Protein AF-A0A701QNH1-F1 (afdb_monomer_lite)

Organism: Salmonella derby (NCBI:txid28144)

pLDDT: mean 84.98, std 13.4, range [40.69, 98.25]

Secondary structure (DSSP, 8-state):
-HHHHHHHHHHHHSS----BTTB-HHHHHHHHHHHHHHHHHHS----HHHHHHHHHHHHHHHHHHHHHHTT-HHHHHHHHHHHHHHHHHHHHHHHHHHHHHHHHTT-

Radius of gyration: 24.12 Å; chains: 1; bounding box: 42×34×67 Å

Foldseek 3Di:
DLVVLQVLLCVQPVHGDDDDPVDDDVNSVVSSVVSVVVVVVVPDDCDPVNVVLVVVVVVLVVVLVVCVVVVNNVVNVVSVVVVVVVVVVVVVVVVVVVVVVVVVVVD

Sequence (107 aa):
AESALADMYQAATGERPEWSNMFGFADAVDVVEERLATLEANQSQTTPTGIQLITEAIGAHGYIVGCLLQGRPDLALEESRKWVSAFGQAAEIVSAQDADDIKVKGE

Structure (mmCIF, N/CA/C/O backbone):
data_AF-A0A701QNH1-F1
#
_entry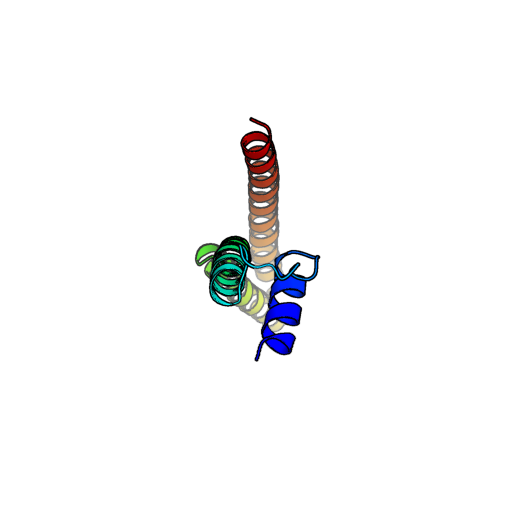.id   AF-A0A701QNH1-F1
#
loop_
_atom_site.group_PDB
_atom_site.id
_atom_site.type_symbol
_atom_site.label_atom_id
_atom_site.label_alt_id
_atom_site.label_comp_id
_atom_site.label_asym_id
_atom_site.label_entity_id
_atom_site.label_seq_id
_atom_site.pdbx_PDB_ins_code
_atom_site.Cartn_x
_atom_site.Cartn_y
_atom_site.Cartn_z
_atom_site.occupancy
_atom_site.B_iso_or_equiv
_atom_site.auth_seq_id
_atom_site.auth_comp_id
_atom_site.auth_asym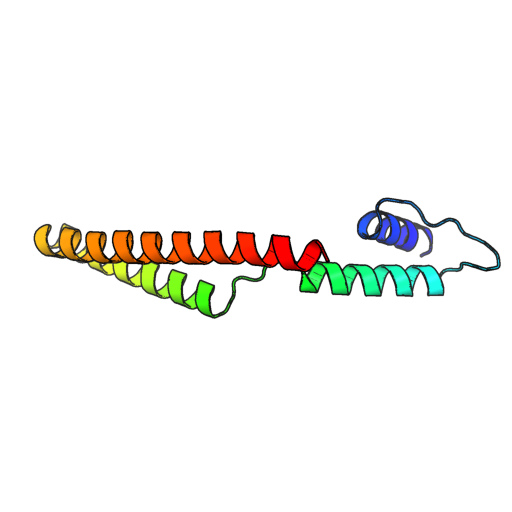_id
_atom_site.auth_atom_id
_atom_site.pdbx_PDB_model_num
ATOM 1 N N . ALA A 1 1 ? 8.275 -15.297 -31.735 1.00 74.62 1 ALA A N 1
ATOM 2 C CA . ALA A 1 1 ? 9.205 -14.759 -30.724 1.00 74.62 1 ALA A CA 1
ATOM 3 C C . ALA A 1 1 ? 9.318 -13.243 -30.863 1.00 74.62 1 ALA A C 1
ATOM 5 O O . ALA A 1 1 ? 8.888 -12.551 -29.956 1.00 74.62 1 ALA A O 1
ATOM 6 N N . GLU A 1 2 ? 9.759 -12.725 -32.013 1.00 81.62 2 GLU A N 1
ATOM 7 C CA . GLU A 1 2 ? 9.904 -11.276 -32.267 1.00 81.62 2 GLU A CA 1
ATOM 8 C C . GLU A 1 2 ? 8.628 -10.454 -32.046 1.00 81.62 2 GLU A C 1
ATOM 10 O O . GLU A 1 2 ? 8.692 -9.397 -31.435 1.00 81.62 2 GLU A O 1
ATOM 15 N N . SER A 1 3 ? 7.456 -10.952 -32.460 1.00 86.06 3 SER A N 1
ATOM 16 C CA . SER A 1 3 ? 6.189 -10.244 -32.208 1.00 86.06 3 SER A CA 1
ATOM 17 C C . SER A 1 3 ? 5.884 -10.087 -30.716 1.00 86.06 3 SER A C 1
ATOM 19 O O . SER A 1 3 ? 5.443 -9.025 -30.303 1.00 86.06 3 SER A O 1
ATOM 21 N N . ALA A 1 4 ? 6.137 -11.123 -29.910 1.00 90.12 4 ALA A N 1
ATOM 22 C CA . ALA A 1 4 ? 5.898 -11.066 -28.468 1.00 90.12 4 ALA A CA 1
ATOM 23 C C . ALA A 1 4 ? 6.897 -10.124 -27.780 1.00 90.12 4 ALA A C 1
ATOM 25 O O . ALA A 1 4 ? 6.516 -9.368 -26.893 1.00 90.12 4 ALA A O 1
ATOM 26 N N . LEU A 1 5 ? 8.157 -10.121 -28.231 1.00 91.62 5 LEU A N 1
ATOM 27 C CA . LEU A 1 5 ? 9.156 -9.174 -27.741 1.00 91.62 5 LEU A CA 1
ATOM 28 C C . LEU A 1 5 ? 8.808 -7.730 -28.126 1.00 91.62 5 LEU A C 1
ATOM 30 O O . LEU A 1 5 ? 8.955 -6.840 -27.301 1.00 91.62 5 LEU A O 1
ATOM 34 N N . ALA A 1 6 ? 8.298 -7.491 -29.337 1.00 92.75 6 ALA A N 1
ATOM 35 C CA . ALA A 1 6 ? 7.851 -6.164 -29.756 1.00 92.75 6 ALA A CA 1
ATOM 36 C C . ALA A 1 6 ? 6.703 -5.631 -28.884 1.00 92.75 6 ALA A C 1
ATOM 38 O O . ALA A 1 6 ? 6.680 -4.441 -28.574 1.00 92.75 6 ALA A O 1
ATOM 39 N N . ASP A 1 7 ? 5.789 -6.504 -28.455 1.00 95.00 7 ASP A N 1
ATOM 40 C CA . ASP A 1 7 ? 4.710 -6.139 -27.534 1.00 95.00 7 ASP A CA 1
ATOM 41 C C . ASP A 1 7 ? 5.249 -5.820 -26.128 1.00 95.00 7 ASP A C 1
ATOM 43 O O . ASP A 1 7 ? 4.836 -4.835 -25.518 1.00 95.00 7 ASP A O 1
ATOM 47 N N . MET A 1 8 ? 6.215 -6.599 -25.627 1.00 93.19 8 MET A N 1
ATOM 48 C CA . MET A 1 8 ? 6.883 -6.319 -24.346 1.00 93.19 8 MET A CA 1
ATOM 49 C C . MET A 1 8 ? 7.678 -5.009 -24.387 1.00 93.19 8 MET A C 1
ATOM 51 O O . MET A 1 8 ? 7.588 -4.203 -23.466 1.00 93.19 8 MET A O 1
ATOM 55 N N . TYR A 1 9 ? 8.406 -4.767 -25.475 1.00 93.69 9 TYR A N 1
ATOM 56 C CA . TYR A 1 9 ? 9.146 -3.532 -25.709 1.00 93.69 9 TYR A CA 1
ATOM 57 C C . TYR A 1 9 ? 8.208 -2.324 -25.749 1.00 93.69 9 TYR A C 1
ATOM 59 O O . TYR A 1 9 ? 8.468 -1.323 -25.083 1.00 93.69 9 TYR A O 1
ATOM 67 N N . GLN A 1 10 ? 7.070 -2.436 -26.436 1.00 94.06 10 GLN A N 1
ATOM 68 C CA . GLN A 1 10 ? 6.048 -1.391 -26.444 1.00 94.06 10 GLN A CA 1
ATOM 69 C C . GLN A 1 10 ? 5.443 -1.154 -25.061 1.00 94.06 10 GLN A C 1
ATOM 71 O O . GLN A 1 10 ? 5.241 -0.005 -24.677 1.00 94.06 10 GLN A O 1
ATOM 76 N N . ALA A 1 11 ? 5.200 -2.208 -24.286 1.00 91.19 11 ALA A N 1
ATOM 77 C CA . ALA A 1 11 ? 4.724 -2.068 -22.915 1.00 91.19 11 ALA A CA 1
ATOM 78 C C . ALA A 1 11 ? 5.754 -1.373 -22.002 1.00 91.19 11 ALA A C 1
ATOM 80 O O . ALA A 1 11 ? 5.373 -0.564 -21.160 1.00 91.19 11 ALA A O 1
ATOM 81 N N . ALA A 1 12 ? 7.047 -1.660 -22.179 1.00 89.44 12 ALA A N 1
ATOM 82 C CA . ALA A 1 12 ? 8.123 -1.119 -21.348 1.00 89.44 12 ALA A CA 1
ATOM 83 C C . ALA A 1 12 ? 8.566 0.305 -21.744 1.00 89.44 12 ALA A C 1
ATOM 85 O O . ALA A 1 12 ? 9.042 1.070 -20.900 1.00 89.44 12 ALA A O 1
ATOM 86 N N . THR A 1 13 ? 8.443 0.668 -23.024 1.00 87.81 13 THR A N 1
ATOM 87 C CA . THR A 1 13 ? 8.991 1.922 -23.579 1.00 87.81 13 THR A CA 1
ATOM 88 C C . THR A 1 13 ? 7.931 2.889 -24.107 1.00 87.81 13 THR A C 1
ATOM 90 O O . THR A 1 13 ? 8.206 4.082 -24.201 1.00 87.81 13 THR A O 1
ATOM 93 N N . GLY A 1 14 ? 6.723 2.406 -24.415 1.00 90.94 14 GLY A N 1
ATOM 94 C CA . GLY A 1 14 ? 5.634 3.172 -25.032 1.00 90.94 14 GLY A CA 1
ATOM 95 C C . GLY A 1 14 ? 5.603 3.126 -26.566 1.00 90.94 14 GLY A C 1
ATOM 96 O O . GLY A 1 14 ? 4.576 3.453 -27.157 1.00 90.94 14 GLY A O 1
ATOM 97 N N . GLU A 1 15 ? 6.675 2.667 -27.214 1.00 92.44 15 GLU A N 1
ATOM 98 C CA . GLU A 1 15 ? 6.859 2.650 -28.675 1.00 92.44 15 GLU A CA 1
ATOM 99 C C . GLU A 1 15 ? 7.197 1.230 -29.153 1.00 92.44 15 GLU A C 1
ATOM 101 O O . GLU A 1 15 ? 7.753 0.434 -28.400 1.00 92.44 15 GLU A O 1
ATOM 106 N N . ARG A 1 16 ? 6.891 0.875 -30.407 1.00 92.25 16 ARG A N 1
ATOM 107 C CA . ARG A 1 16 ? 7.348 -0.418 -30.952 1.00 92.25 16 ARG A CA 1
ATOM 108 C C . ARG A 1 16 ? 8.816 -0.344 -31.378 1.00 92.25 16 ARG A C 1
ATOM 110 O O . ARG A 1 16 ? 9.251 0.703 -31.846 1.00 92.25 16 ARG A O 1
ATOM 117 N N . PRO A 1 17 ? 9.573 -1.449 -31.271 1.00 91.50 17 PRO A N 1
ATOM 118 C CA . PRO A 1 17 ? 10.966 -1.459 -31.693 1.00 91.50 17 PRO A CA 1
ATOM 119 C C . PRO A 1 17 ? 11.077 -1.294 -33.212 1.00 91.50 17 PRO A C 1
ATOM 121 O O . PRO A 1 17 ? 10.375 -1.961 -33.980 1.00 91.50 17 PRO A O 1
ATOM 124 N N . GLU A 1 18 ? 11.998 -0.435 -33.642 1.00 92.44 18 GLU A N 1
ATOM 125 C CA . GLU A 1 18 ? 12.372 -0.283 -35.046 1.00 92.44 18 GLU A CA 1
ATOM 126 C C . GLU A 1 18 ? 13.532 -1.227 -35.378 1.00 92.44 18 GLU A C 1
ATOM 128 O O . GLU A 1 18 ? 14.699 -0.951 -35.100 1.00 92.44 18 GLU A O 1
ATOM 133 N N . TRP A 1 19 ? 13.208 -2.375 -35.971 1.00 90.88 19 TRP A N 1
ATOM 134 C CA . TRP A 1 19 ? 14.211 -3.369 -36.347 1.00 90.88 19 TRP A CA 1
ATOM 135 C C . TRP A 1 19 ? 15.154 -2.841 -37.428 1.00 90.88 19 TRP A C 1
ATOM 137 O O . TRP A 1 19 ? 14.722 -2.313 -38.455 1.00 90.88 19 TRP A O 1
ATOM 147 N N . SER A 1 20 ? 16.455 -3.045 -37.235 1.00 90.31 20 SER A N 1
ATOM 148 C CA . SER A 1 20 ? 17.470 -2.682 -38.220 1.00 90.31 20 SER A CA 1
ATOM 149 C C . SER A 1 20 ? 18.673 -3.619 -38.143 1.00 90.31 20 SER A C 1
ATOM 151 O O . SER A 1 20 ? 18.809 -4.414 -37.220 1.00 90.31 20 SER A O 1
ATOM 153 N N . ASN A 1 21 ? 19.610 -3.492 -39.082 1.00 88.25 21 ASN A N 1
ATOM 154 C CA . ASN A 1 21 ? 20.875 -4.235 -39.007 1.00 88.25 21 ASN A CA 1
ATOM 155 C C . ASN A 1 21 ? 21.743 -3.842 -37.792 1.00 88.25 21 ASN A C 1
ATOM 157 O O . ASN A 1 21 ? 22.717 -4.530 -37.505 1.00 88.25 21 ASN A O 1
ATOM 161 N N . MET A 1 22 ? 21.424 -2.729 -37.122 1.00 87.75 22 MET A N 1
ATOM 162 C CA . MET A 1 22 ? 22.127 -2.219 -35.941 1.00 87.75 22 MET A CA 1
ATOM 163 C C . MET A 1 22 ? 21.319 -2.417 -34.648 1.00 87.75 22 MET A C 1
ATOM 165 O O . MET A 1 22 ? 21.846 -2.163 -33.574 1.00 87.75 22 MET A O 1
ATOM 169 N N . PHE A 1 23 ? 20.057 -2.847 -34.753 1.00 90.12 23 PHE A N 1
ATOM 170 C CA . PHE A 1 23 ? 19.157 -3.045 -33.621 1.00 90.12 23 PHE A CA 1
ATOM 171 C C . PHE A 1 23 ? 18.321 -4.307 -33.841 1.00 90.12 23 PHE A C 1
ATOM 173 O O . PHE A 1 23 ? 17.390 -4.330 -34.656 1.00 90.12 23 PHE A O 1
ATOM 180 N N . GLY A 1 24 ? 18.701 -5.368 -33.138 1.00 92.19 24 GLY A N 1
ATOM 181 C CA . GLY A 1 24 ? 18.130 -6.698 -33.252 1.00 92.19 24 GLY A CA 1
ATOM 182 C C . GLY A 1 24 ? 17.445 -7.172 -31.974 1.00 92.19 24 GLY A C 1
ATOM 183 O O . GLY A 1 24 ? 17.231 -6.437 -31.014 1.00 92.19 24 GLY A O 1
ATOM 184 N N . PHE A 1 25 ? 17.083 -8.454 -31.973 1.00 91.44 25 PHE A N 1
ATOM 185 C CA . PHE A 1 25 ? 16.342 -9.085 -30.880 1.00 91.44 25 PHE A CA 1
ATOM 186 C C . PHE A 1 25 ? 17.046 -8.957 -29.519 1.00 91.44 25 PHE A C 1
ATOM 188 O O . PHE A 1 25 ? 16.378 -8.704 -28.525 1.00 91.44 25 PHE A O 1
ATOM 195 N N . ALA A 1 26 ? 18.372 -9.122 -29.474 1.00 92.62 26 ALA A N 1
ATOM 196 C CA . ALA A 1 26 ? 19.141 -9.026 -28.231 1.00 92.62 26 ALA A CA 1
ATOM 197 C C . ALA A 1 26 ? 19.086 -7.609 -27.638 1.00 92.62 26 ALA A C 1
ATOM 199 O O . ALA A 1 26 ? 18.761 -7.461 -26.467 1.00 92.62 26 ALA A O 1
ATOM 200 N N . ASP A 1 27 ? 19.268 -6.581 -28.472 1.00 93.94 27 ASP A N 1
ATOM 201 C CA . ASP A 1 27 ? 19.200 -5.181 -28.039 1.00 93.94 27 ASP A CA 1
ATOM 202 C C . ASP A 1 27 ? 17.815 -4.838 -27.458 1.00 93.94 27 ASP A C 1
ATOM 204 O O . ASP A 1 27 ? 17.693 -4.151 -26.446 1.00 93.94 27 ASP A O 1
ATOM 208 N N . ALA A 1 28 ? 16.747 -5.361 -28.069 1.00 92.12 28 ALA A N 1
ATOM 209 C CA . ALA A 1 28 ? 15.387 -5.177 -27.572 1.00 92.12 28 ALA A CA 1
ATOM 210 C C . ALA A 1 28 ? 15.116 -5.917 -26.248 1.00 92.12 28 ALA A C 1
ATOM 212 O O . ALA A 1 28 ? 14.331 -5.419 -25.440 1.00 92.12 28 ALA A O 1
ATOM 213 N N . VAL A 1 29 ? 15.740 -7.078 -26.011 1.00 93.94 29 VAL A N 1
ATOM 214 C CA . VAL A 1 29 ? 15.6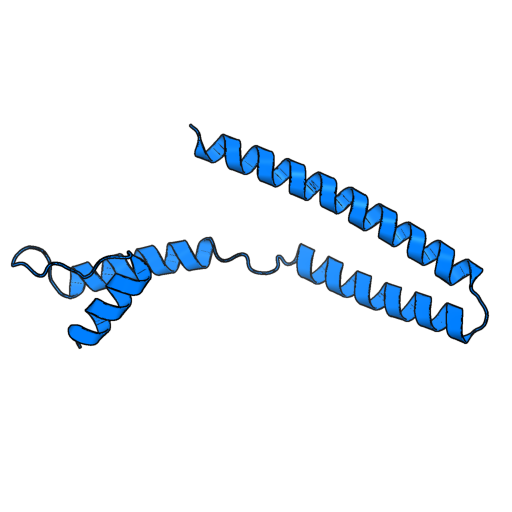68 -7.774 -24.713 1.00 93.94 29 VAL A CA 1
ATOM 215 C C . VAL A 1 29 ? 16.368 -6.950 -23.636 1.00 93.94 29 VAL A C 1
ATOM 217 O O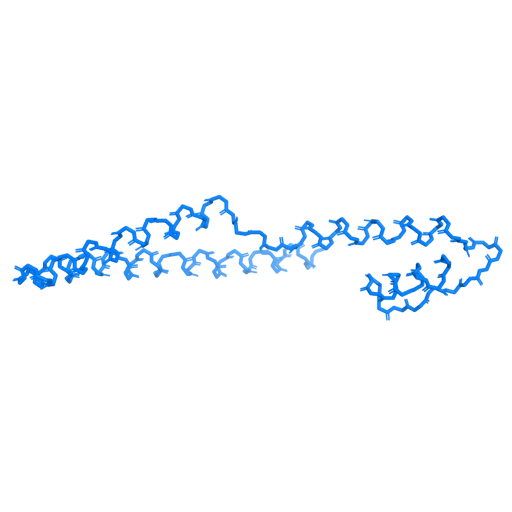 . VAL A 1 29 ? 15.746 -6.688 -22.610 1.00 93.94 29 VAL A O 1
ATOM 220 N N . ASP A 1 30 ? 17.585 -6.470 -23.896 1.00 95.12 30 ASP A N 1
ATOM 221 C CA . ASP A 1 30 ? 18.368 -5.688 -22.930 1.00 95.12 30 ASP A CA 1
ATOM 222 C C . ASP A 1 30 ? 17.613 -4.423 -22.485 1.00 95.12 30 ASP A C 1
ATOM 224 O O . ASP A 1 30 ? 17.510 -4.131 -21.292 1.00 95.12 30 ASP A O 1
ATOM 228 N N . VAL A 1 31 ? 16.993 -3.709 -23.434 1.00 93.31 31 VAL A N 1
ATOM 229 C CA . VAL A 1 31 ? 16.165 -2.531 -23.129 1.00 93.31 31 VAL A CA 1
ATOM 230 C C . VAL A 1 31 ? 14.943 -2.906 -22.290 1.00 93.31 31 VAL A C 1
ATOM 232 O O . VAL A 1 31 ? 14.609 -2.204 -21.336 1.00 93.31 31 VAL A O 1
ATOM 235 N N . VAL A 1 32 ? 14.246 -3.996 -22.623 1.00 92.88 32 VAL A N 1
ATOM 236 C CA . VAL A 1 32 ? 13.083 -4.442 -21.839 1.00 92.88 32 VAL A CA 1
ATOM 237 C C . VAL A 1 32 ? 13.495 -4.816 -20.418 1.00 92.88 32 VAL A C 1
ATOM 239 O O . VAL A 1 32 ? 12.799 -4.429 -19.482 1.00 92.88 32 VAL A O 1
ATOM 242 N N . GLU A 1 33 ? 14.614 -5.517 -20.242 1.00 94.50 33 GLU A N 1
ATOM 243 C CA . GLU A 1 33 ? 15.130 -5.907 -18.927 1.00 94.50 33 GLU A CA 1
ATOM 244 C C . GLU A 1 33 ? 15.524 -4.690 -18.082 1.00 94.50 33 GLU A C 1
ATOM 246 O O . GLU A 1 33 ? 15.118 -4.593 -16.923 1.00 94.50 33 GLU A O 1
ATOM 251 N N . GLU A 1 34 ? 16.230 -3.716 -18.660 1.00 92.75 34 GLU A N 1
ATOM 252 C CA . GLU A 1 34 ? 16.613 -2.484 -17.960 1.00 92.75 34 GLU A CA 1
ATOM 253 C C . GLU A 1 34 ? 15.384 -1.675 -17.517 1.00 92.75 34 GLU A C 1
ATOM 255 O O . GLU A 1 34 ? 15.293 -1.194 -16.377 1.00 92.75 34 GLU A O 1
ATOM 260 N N . ARG A 1 35 ? 14.400 -1.531 -18.411 1.00 90.56 35 ARG A N 1
ATOM 261 C CA . ARG A 1 35 ? 13.171 -0.789 -18.115 1.00 90.56 35 ARG A CA 1
ATOM 262 C C . ARG A 1 35 ? 12.308 -1.530 -17.109 1.00 90.56 35 ARG A C 1
ATOM 264 O O . ARG A 1 35 ? 11.764 -0.881 -16.220 1.00 90.56 35 ARG A O 1
ATOM 271 N N . LEU A 1 36 ? 12.224 -2.856 -17.191 1.00 90.69 36 LEU A N 1
ATOM 272 C CA . LEU A 1 36 ? 11.525 -3.667 -16.202 1.00 90.69 36 LEU A CA 1
ATOM 273 C C . LEU A 1 36 ? 12.177 -3.533 -14.824 1.00 90.69 36 LEU A C 1
ATOM 275 O O . LEU A 1 36 ? 11.471 -3.219 -13.874 1.00 90.69 36 LEU A O 1
ATOM 279 N N . ALA A 1 37 ? 13.503 -3.646 -14.721 1.00 88.19 37 ALA A N 1
ATOM 280 C CA . ALA A 1 37 ? 14.221 -3.463 -13.459 1.00 88.19 37 ALA A CA 1
ATOM 281 C C . ALA A 1 37 ? 13.989 -2.064 -12.862 1.00 88.19 37 ALA A C 1
ATOM 283 O O . ALA A 1 37 ? 13.775 -1.914 -11.660 1.00 88.19 37 ALA A O 1
ATOM 284 N N . THR A 1 38 ? 13.961 -1.031 -13.708 1.00 86.06 38 THR A N 1
ATOM 285 C CA . THR A 1 38 ? 13.639 0.341 -13.290 1.00 86.06 38 THR A CA 1
ATOM 286 C C . THR A 1 38 ? 12.191 0.466 -12.808 1.00 86.06 38 THR A C 1
ATOM 288 O O . THR A 1 38 ? 11.919 1.126 -11.807 1.00 86.06 38 THR A O 1
ATOM 291 N N . LEU A 1 39 ? 11.239 -0.152 -13.510 1.00 83.69 39 LEU A N 1
ATOM 292 C CA . LEU A 1 39 ? 9.825 -0.148 -13.135 1.00 83.69 39 LEU A CA 1
ATOM 293 C C . LEU A 1 39 ? 9.578 -0.931 -11.842 1.00 83.69 39 LEU A C 1
ATOM 295 O O . LEU A 1 39 ? 8.807 -0.470 -11.010 1.00 83.69 39 LEU A O 1
ATOM 299 N N . GLU A 1 40 ? 10.249 -2.064 -11.648 1.00 84.50 40 GLU A N 1
ATOM 300 C CA . GLU A 1 40 ? 10.202 -2.860 -10.419 1.00 84.50 40 GLU A CA 1
ATOM 301 C C . GLU A 1 40 ? 10.818 -2.107 -9.238 1.00 84.50 40 GLU A C 1
ATOM 303 O O . GLU A 1 40 ? 10.230 -2.083 -8.161 1.00 84.50 40 GLU A O 1
ATOM 308 N N . ALA A 1 41 ? 11.941 -1.413 -9.445 1.00 79.81 41 ALA A N 1
ATOM 309 C CA . ALA A 1 41 ? 12.542 -0.556 -8.424 1.00 79.81 41 ALA A CA 1
ATOM 310 C C . ALA A 1 41 ? 11.637 0.630 -8.038 1.00 79.81 41 ALA A C 1
ATOM 312 O O . ALA A 1 41 ? 11.627 1.051 -6.883 1.00 79.81 41 ALA A O 1
ATOM 313 N N . ASN A 1 42 ? 10.864 1.157 -8.994 1.00 72.00 42 ASN A N 1
ATOM 314 C CA . ASN A 1 42 ? 9.910 2.248 -8.772 1.00 72.00 42 ASN A CA 1
ATOM 315 C C . ASN A 1 42 ? 8.529 1.769 -8.303 1.00 72.00 42 ASN A C 1
ATOM 317 O O . ASN A 1 42 ? 7.713 2.585 -7.867 1.00 72.00 42 ASN A O 1
ATOM 321 N N . GLN A 1 43 ? 8.230 0.474 -8.410 1.00 73.75 43 GLN A N 1
ATOM 322 C CA . GLN A 1 43 ? 6.982 -0.085 -7.922 1.00 73.75 43 GLN A CA 1
ATOM 323 C C . GLN A 1 43 ? 7.022 -0.015 -6.398 1.00 73.75 43 GLN A C 1
ATOM 325 O O . GLN A 1 43 ? 7.768 -0.746 -5.752 1.00 73.75 43 GLN A O 1
ATOM 330 N N . SER A 1 44 ? 6.224 0.888 -5.824 1.00 64.25 44 SER A N 1
ATOM 331 C CA . SER A 1 44 ? 6.114 1.065 -4.378 1.00 64.25 44 SER A CA 1
ATOM 332 C C . SER A 1 44 ? 5.588 -0.216 -3.730 1.00 64.25 44 SER A C 1
ATOM 334 O O . SER A 1 44 ? 4.386 -0.401 -3.538 1.00 64.25 44 SER A O 1
ATOM 336 N N . GLN A 1 45 ? 6.495 -1.128 -3.392 1.00 63.62 45 GLN A N 1
ATOM 337 C CA . GLN A 1 45 ? 6.210 -2.204 -2.465 1.00 63.62 45 GLN A CA 1
ATOM 338 C C . GLN A 1 45 ? 5.874 -1.578 -1.118 1.00 63.62 45 GLN A C 1
ATOM 340 O O . GLN A 1 45 ? 6.528 -0.632 -0.671 1.00 63.62 45 GLN A O 1
ATOM 345 N N . THR A 1 46 ? 4.847 -2.111 -0.456 1.00 69.25 46 THR A N 1
ATOM 346 C CA . THR A 1 46 ? 4.577 -1.763 0.936 1.00 69.25 46 THR A CA 1
ATOM 347 C C . THR A 1 46 ? 5.860 -1.993 1.728 1.00 69.25 46 THR A C 1
ATOM 349 O O . THR A 1 46 ? 6.337 -3.123 1.834 1.00 69.25 46 THR A O 1
ATOM 352 N N . THR A 1 47 ? 6.451 -0.912 2.235 1.00 77.94 47 THR A N 1
ATOM 353 C CA . THR A 1 47 ? 7.714 -0.988 2.970 1.00 77.94 47 THR A CA 1
ATOM 354 C C . THR A 1 47 ? 7.525 -1.855 4.218 1.00 77.94 47 THR A C 1
ATOM 356 O O . THR A 1 47 ? 6.405 -1.948 4.731 1.00 77.94 47 THR A O 1
ATOM 359 N N . PRO A 1 48 ? 8.587 -2.465 4.773 1.00 78.88 48 PRO A N 1
ATOM 360 C CA . PRO A 1 48 ? 8.487 -3.176 6.049 1.00 78.88 48 PRO A CA 1
ATOM 361 C C . PRO A 1 48 ? 7.841 -2.319 7.150 1.00 78.88 48 PRO A C 1
ATOM 363 O O . PRO A 1 48 ? 7.000 -2.802 7.905 1.00 78.88 48 PRO A O 1
ATOM 366 N N . THR A 1 49 ? 8.156 -1.020 7.174 1.00 78.31 49 THR A N 1
ATOM 367 C CA . THR A 1 49 ? 7.519 -0.030 8.052 1.00 78.31 49 THR A CA 1
ATOM 368 C C . THR A 1 49 ? 6.022 0.115 7.770 1.00 78.31 49 THR A C 1
ATOM 370 O O . THR A 1 49 ? 5.224 0.118 8.703 1.00 78.31 49 THR A O 1
ATOM 373 N N . GLY A 1 50 ? 5.614 0.179 6.500 1.00 80.38 50 GLY A N 1
ATOM 374 C CA . GLY A 1 50 ? 4.204 0.207 6.108 1.00 80.38 50 GLY A CA 1
ATOM 375 C C . GLY A 1 50 ? 3.442 -1.046 6.549 1.00 80.38 50 GLY A C 1
ATOM 376 O O . GLY A 1 50 ? 2.335 -0.942 7.074 1.00 80.38 50 GLY A O 1
ATOM 377 N N . ILE A 1 51 ? 4.052 -2.228 6.420 1.00 85.56 51 ILE A N 1
ATOM 378 C CA . ILE A 1 51 ? 3.472 -3.497 6.888 1.00 85.56 51 ILE A CA 1
ATOM 379 C C . ILE A 1 51 ? 3.286 -3.481 8.412 1.00 85.56 51 ILE A C 1
ATOM 381 O O . ILE A 1 51 ? 2.236 -3.895 8.913 1.00 85.56 51 ILE A O 1
ATOM 385 N N . GLN A 1 52 ? 4.278 -2.983 9.154 1.00 85.44 52 GLN A N 1
ATOM 386 C CA . GLN A 1 52 ? 4.201 -2.866 10.609 1.00 85.44 52 GLN A CA 1
ATOM 387 C C . GLN A 1 52 ? 3.074 -1.919 11.041 1.00 85.44 52 GLN A C 1
ATOM 389 O O . GLN A 1 52 ? 2.255 -2.303 11.873 1.00 85.44 52 GLN A O 1
ATOM 394 N N . LEU A 1 53 ? 2.973 -0.738 10.421 1.00 84.62 53 LEU A N 1
ATOM 395 C CA . LEU A 1 53 ? 1.907 0.230 10.699 1.00 84.62 53 LEU A CA 1
ATOM 396 C C . LEU A 1 53 ? 0.514 -0.367 10.468 1.00 84.62 53 LEU A C 1
ATOM 398 O O . LEU A 1 53 ? -0.371 -0.212 11.307 1.00 84.62 53 LEU A O 1
ATOM 402 N N . ILE A 1 54 ? 0.322 -1.090 9.359 1.00 87.50 54 ILE A N 1
ATOM 403 C CA . ILE A 1 54 ? -0.947 -1.771 9.064 1.00 87.50 54 ILE A CA 1
ATOM 404 C C . ILE A 1 54 ? -1.249 -2.834 10.128 1.00 87.50 54 ILE A C 1
ATOM 406 O O . ILE A 1 54 ? -2.379 -2.926 10.606 1.00 87.50 54 ILE A O 1
ATOM 410 N N . THR A 1 55 ? -0.247 -3.619 10.524 1.00 90.81 55 THR A N 1
ATOM 411 C CA . THR A 1 55 ? -0.406 -4.674 11.535 1.00 90.81 55 THR A CA 1
ATOM 412 C C . THR A 1 55 ? -0.831 -4.098 12.885 1.00 90.81 55 THR A C 1
ATOM 414 O O . THR A 1 55 ? -1.783 -4.588 13.496 1.00 90.81 55 THR A O 1
ATOM 417 N N . GLU A 1 56 ? -0.170 -3.033 13.339 1.00 91.12 56 GLU A N 1
ATOM 418 C CA . GLU A 1 56 ? -0.522 -2.365 14.593 1.00 91.12 56 GLU A CA 1
ATOM 419 C C . GLU A 1 56 ? -1.910 -1.715 14.519 1.00 91.12 56 GLU A C 1
ATOM 421 O O . GLU A 1 56 ? -2.705 -1.862 15.451 1.00 91.12 56 GLU A O 1
ATOM 426 N N . ALA A 1 57 ? -2.249 -1.084 13.388 1.00 90.12 57 ALA A N 1
ATOM 427 C CA . ALA A 1 57 ? -3.564 -0.487 13.182 1.00 90.12 57 ALA A CA 1
ATOM 428 C C . ALA A 1 57 ? -4.679 -1.536 13.288 1.00 90.12 57 ALA A C 1
ATOM 430 O O . ALA A 1 57 ? -5.692 -1.289 13.944 1.00 90.12 57 ALA A O 1
ATOM 431 N N . ILE A 1 58 ? -4.498 -2.725 12.703 1.00 93.31 58 ILE A N 1
ATOM 432 C CA . ILE A 1 58 ? -5.461 -3.832 12.823 1.00 93.31 58 ILE A CA 1
ATOM 433 C C . ILE A 1 58 ? -5.646 -4.234 14.293 1.00 93.31 58 ILE A C 1
ATOM 435 O O . ILE A 1 58 ? -6.782 -4.381 14.752 1.00 93.31 58 ILE A O 1
ATOM 439 N N . GLY A 1 59 ? -4.549 -4.372 15.046 1.00 94.75 59 GLY A N 1
ATOM 440 C CA . GLY A 1 59 ? -4.595 -4.699 16.473 1.00 94.75 59 GLY A CA 1
ATOM 441 C C . GLY A 1 59 ? -5.387 -3.672 17.285 1.00 94.75 59 GLY A C 1
ATOM 442 O O . GLY A 1 59 ? -6.261 -4.037 18.076 1.00 94.75 59 GLY A O 1
ATOM 443 N N . ALA A 1 60 ? -5.155 -2.387 17.030 1.00 94.69 60 ALA A N 1
ATOM 444 C CA . ALA A 1 60 ? -5.876 -1.308 17.688 1.00 94.69 60 ALA A CA 1
ATOM 445 C C . ALA A 1 60 ? -7.371 -1.275 17.355 1.00 94.69 60 ALA A C 1
ATOM 447 O O . ALA A 1 60 ? -8.192 -1.065 18.247 1.00 94.69 60 ALA A O 1
ATOM 448 N N . HIS A 1 61 ? -7.750 -1.551 16.103 1.00 95.19 61 HIS A N 1
ATOM 449 C CA . HIS A 1 61 ? -9.161 -1.690 15.735 1.00 95.19 61 HIS A CA 1
ATOM 450 C C . HIS A 1 61 ? -9.822 -2.839 16.503 1.00 95.19 61 HIS A C 1
ATOM 452 O O . HIS A 1 61 ? -10.921 -2.670 17.032 1.00 95.19 61 HIS A O 1
ATOM 458 N N . GLY A 1 62 ? -9.140 -3.982 16.630 1.00 97.12 62 GLY A N 1
ATOM 459 C CA . GLY A 1 62 ? -9.609 -5.098 17.452 1.00 97.12 62 GLY A CA 1
ATOM 460 C C . GLY A 1 62 ? -9.818 -4.704 18.917 1.00 97.12 62 GLY A C 1
ATOM 461 O O . GLY A 1 62 ? -10.859 -5.020 19.498 1.00 97.12 62 GLY A O 1
ATOM 462 N N . TYR A 1 63 ? -8.874 -3.957 19.496 1.00 97.56 63 TYR A N 1
ATOM 463 C CA . TYR A 1 63 ? -8.987 -3.438 20.860 1.00 97.56 63 TYR A CA 1
ATOM 464 C C . TYR A 1 63 ? -10.180 -2.484 21.021 1.00 97.56 63 TYR A C 1
ATOM 466 O O . TYR A 1 63 ? -11.000 -2.681 21.916 1.00 97.56 63 TYR A O 1
ATOM 474 N N . ILE A 1 64 ? -10.331 -1.505 20.123 1.00 98.12 64 ILE A N 1
ATOM 475 C CA . ILE A 1 64 ? -11.445 -0.543 20.127 1.00 98.12 64 ILE A CA 1
ATOM 476 C C . ILE A 1 64 ? -12.791 -1.275 20.067 1.00 98.12 64 ILE A C 1
ATOM 478 O O . ILE A 1 64 ? -13.679 -1.000 20.875 1.00 98.12 64 ILE A O 1
ATOM 482 N N . VAL A 1 65 ? -12.938 -2.239 19.151 1.00 98.25 65 VAL A N 1
ATOM 483 C CA . VAL A 1 65 ? -14.155 -3.059 19.039 1.00 98.25 65 VAL A CA 1
ATOM 484 C C . VAL A 1 65 ? -14.413 -3.828 20.336 1.00 98.25 65 VAL A C 1
ATOM 486 O O . VAL A 1 65 ? -15.541 -3.826 20.831 1.00 98.25 65 VAL A O 1
ATOM 489 N N . GLY A 1 66 ? -13.378 -4.432 20.927 1.00 98.12 66 GLY A N 1
ATOM 490 C CA . GLY A 1 66 ? -13.473 -5.117 22.216 1.00 98.12 66 GLY A CA 1
ATOM 491 C C . GLY A 1 66 ? -13.976 -4.203 23.337 1.00 98.12 66 GLY A C 1
ATOM 492 O O . GLY A 1 66 ? -14.906 -4.567 24.056 1.00 98.12 66 GLY A O 1
ATOM 493 N N . CYS A 1 67 ? -13.432 -2.988 23.441 1.00 98.19 67 CYS A N 1
ATOM 494 C CA . CYS A 1 67 ? -13.877 -1.988 24.408 1.00 98.19 67 CYS A CA 1
ATOM 495 C C . CYS A 1 67 ? -15.352 -1.613 24.214 1.00 98.19 67 CYS A C 1
ATOM 497 O O . CYS A 1 67 ? -16.106 -1.564 25.187 1.00 98.19 67 CYS A O 1
ATOM 499 N N . LEU A 1 68 ? -15.794 -1.399 22.971 1.00 98.06 68 LEU A N 1
ATOM 500 C CA . LEU A 1 68 ? -17.192 -1.073 22.675 1.00 98.06 68 LEU A CA 1
ATOM 501 C C . LEU A 1 68 ? -18.142 -2.209 23.073 1.00 98.06 68 LEU A C 1
ATOM 503 O O . LEU A 1 68 ? -19.147 -1.958 23.739 1.00 98.06 68 LEU A O 1
ATOM 507 N N . LEU A 1 69 ? -17.804 -3.457 22.738 1.00 98.12 69 LEU A N 1
ATOM 508 C CA . LEU A 1 69 ? -18.604 -4.633 23.100 1.00 98.12 69 LEU A CA 1
ATOM 509 C C . LEU A 1 69 ? -18.697 -4.847 24.617 1.00 98.12 69 LEU A C 1
ATOM 511 O O . LEU A 1 69 ? -19.694 -5.369 25.108 1.00 98.12 69 LEU A O 1
ATOM 515 N N . GLN A 1 70 ? -17.682 -4.419 25.366 1.00 98.00 70 GLN A N 1
ATOM 516 C CA . GLN A 1 70 ? -17.641 -4.497 26.827 1.00 98.00 70 GLN A CA 1
ATOM 517 C C . GLN A 1 70 ? -18.294 -3.293 27.525 1.00 98.00 70 GLN A C 1
ATOM 519 O O . GLN A 1 70 ? -18.250 -3.202 28.752 1.00 98.00 70 GLN A O 1
ATOM 524 N N . GLY A 1 71 ? -18.878 -2.349 26.779 1.00 97.81 71 GLY A N 1
ATOM 525 C CA . GLY A 1 71 ? -19.463 -1.139 27.358 1.00 97.81 71 GLY A CA 1
ATOM 526 C C . GLY A 1 71 ? -18.419 -0.180 27.942 1.00 97.81 71 GLY A C 1
ATOM 527 O O . GLY A 1 71 ? -18.721 0.561 28.874 1.00 97.81 71 GLY A O 1
ATOM 528 N N . ARG A 1 72 ? -17.196 -0.187 27.395 1.00 98.19 72 ARG A N 1
ATOM 529 C CA . ARG A 1 72 ? -16.067 0.690 27.751 1.00 98.19 72 ARG A CA 1
ATOM 530 C C . ARG A 1 72 ? -15.776 1.720 26.644 1.00 98.19 72 ARG A C 1
ATOM 532 O O . ARG A 1 72 ? -14.702 1.690 26.039 1.00 98.19 72 ARG A O 1
ATOM 539 N N . PRO A 1 73 ? -16.716 2.632 26.322 1.00 97.25 73 PRO A N 1
ATOM 540 C CA . PRO A 1 73 ? -16.521 3.613 25.252 1.00 97.25 73 PRO A CA 1
ATOM 541 C C . PRO A 1 73 ? -15.420 4.637 25.572 1.00 97.25 73 PRO A C 1
ATOM 543 O O . PRO A 1 73 ? -14.858 5.232 24.657 1.00 97.25 73 PRO A O 1
ATOM 546 N N . ASP A 1 74 ? -15.090 4.819 26.852 1.00 97.62 74 ASP A N 1
ATOM 547 C CA . ASP A 1 74 ? -13.973 5.630 27.338 1.00 97.62 74 ASP A CA 1
ATOM 548 C C . ASP A 1 74 ? -12.635 5.149 26.761 1.00 97.62 74 ASP A C 1
ATOM 550 O O . ASP A 1 74 ? -11.912 5.928 26.139 1.00 97.62 74 ASP A O 1
ATOM 554 N N . LEU A 1 75 ? -12.353 3.849 26.889 1.00 97.31 75 LEU A N 1
ATOM 555 C CA . LEU A 1 75 ? -11.117 3.240 26.393 1.00 97.31 75 LEU A CA 1
ATOM 556 C C . LEU A 1 75 ? -11.076 3.190 24.864 1.00 97.31 75 LEU A C 1
ATOM 558 O O . LEU A 1 75 ? -10.031 3.431 24.265 1.00 97.31 75 LEU A O 1
ATOM 562 N N . ALA A 1 76 ? -12.222 2.926 24.231 1.00 97.56 76 ALA A N 1
ATOM 563 C CA . ALA A 1 76 ? -12.348 2.958 22.778 1.00 97.56 76 ALA A CA 1
ATOM 564 C C . ALA A 1 76 ? -12.008 4.349 22.216 1.00 97.56 76 ALA A C 1
ATOM 566 O O . ALA A 1 76 ? -11.273 4.464 21.233 1.00 97.56 76 ALA A O 1
ATOM 567 N N . LEU A 1 77 ? -12.516 5.411 22.851 1.00 96.81 77 LEU A N 1
ATOM 568 C CA . LEU A 1 77 ? -12.241 6.787 22.449 1.00 96.81 77 LEU A CA 1
ATOM 569 C C . LEU A 1 77 ? -10.780 7.177 22.698 1.00 96.81 77 LEU A C 1
ATOM 571 O O . LEU A 1 77 ? -10.184 7.841 21.850 1.00 96.81 77 LEU A O 1
ATOM 575 N N . GLU A 1 78 ? -10.207 6.783 23.838 1.00 96.81 78 GLU A N 1
ATOM 576 C CA . GLU A 1 78 ? -8.795 7.028 24.142 1.00 96.81 78 GLU A CA 1
ATOM 577 C C . GLU A 1 78 ? -7.888 6.409 23.074 1.00 96.81 78 GLU A C 1
ATOM 579 O O . GLU A 1 78 ? -7.037 7.102 22.513 1.00 96.81 78 GLU A O 1
ATOM 584 N N . GLU A 1 79 ? -8.111 5.136 22.742 1.00 96.62 79 GLU A N 1
ATOM 585 C CA . GLU A 1 79 ? -7.315 4.445 21.732 1.00 96.62 79 GLU A CA 1
ATOM 586 C C . GLU A 1 79 ? -7.512 5.070 20.347 1.00 96.62 79 GLU A C 1
ATOM 588 O O . GLU A 1 79 ? -6.540 5.382 19.662 1.00 96.62 79 GLU A O 1
ATOM 593 N N . SER A 1 80 ? -8.754 5.391 19.974 1.00 95.31 80 SER A N 1
ATOM 594 C CA . SER A 1 80 ? -9.052 6.061 18.701 1.00 95.31 80 SER A CA 1
ATOM 595 C C . SER A 1 80 ? -8.285 7.382 18.542 1.00 95.31 80 SER A C 1
ATOM 597 O O . SER A 1 80 ? -7.774 7.684 17.464 1.00 95.31 80 SER A O 1
ATOM 599 N N . ARG A 1 81 ? -8.153 8.174 19.616 1.00 95.81 81 ARG A N 1
ATOM 600 C CA . ARG A 1 81 ? -7.413 9.449 19.588 1.00 95.81 81 ARG A CA 1
ATOM 601 C C . ARG A 1 81 ? -5.917 9.265 19.363 1.00 95.81 81 ARG A C 1
ATOM 603 O O . ARG A 1 81 ? -5.323 10.084 18.663 1.00 95.81 81 ARG A O 1
ATOM 610 N N . LYS A 1 82 ? -5.311 8.216 19.927 1.00 93.25 82 LYS A N 1
ATOM 611 C CA . LYS A 1 82 ? -3.891 7.904 19.698 1.00 93.25 82 LYS A CA 1
ATOM 612 C C . LYS A 1 82 ? -3.636 7.649 18.215 1.00 93.25 82 LYS A C 1
ATOM 614 O O . LYS A 1 82 ? -2.705 8.222 17.658 1.00 93.25 82 LYS A O 1
ATOM 619 N N . TRP A 1 83 ? -4.518 6.891 17.568 1.00 90.62 83 TRP A N 1
ATOM 620 C CA . TRP A 1 83 ? -4.400 6.564 16.148 1.00 90.62 83 TRP A CA 1
ATOM 621 C C . TRP A 1 83 ? -4.659 7.746 15.220 1.00 90.62 83 TRP A C 1
ATOM 623 O O . TRP A 1 83 ? -3.922 7.918 14.255 1.00 90.62 83 TRP A O 1
ATOM 633 N N . VAL A 1 84 ? -5.621 8.619 15.538 1.00 91.00 84 VAL A N 1
ATOM 634 C CA . VAL A 1 84 ? -5.797 9.881 14.795 1.00 91.00 84 VAL A CA 1
ATOM 635 C C . VAL A 1 84 ? -4.520 10.726 14.841 1.00 91.00 84 VAL A C 1
ATOM 637 O O . VAL A 1 84 ? -4.080 11.224 13.807 1.00 91.00 84 VAL A O 1
ATOM 640 N N . SER A 1 85 ? -3.885 10.845 16.010 1.00 89.00 85 SER A N 1
ATOM 641 C CA . SER A 1 85 ? -2.613 11.564 16.143 1.00 89.00 85 SER A CA 1
ATOM 642 C C . SER A 1 85 ? -1.468 10.877 15.392 1.00 89.00 85 SER A C 1
ATOM 644 O O . SER A 1 85 ? -0.699 11.560 14.720 1.00 89.00 85 SER A O 1
ATOM 646 N N . ALA A 1 86 ? -1.359 9.547 15.478 1.00 86.00 86 ALA A N 1
ATOM 647 C CA . ALA A 1 86 ? -0.314 8.777 14.805 1.00 86.00 86 ALA A CA 1
ATOM 648 C C . ALA A 1 86 ? -0.408 8.897 13.275 1.00 86.00 86 ALA A C 1
ATOM 650 O O . ALA A 1 86 ? 0.591 9.181 12.617 1.00 86.00 86 ALA A O 1
ATOM 651 N N . PHE A 1 87 ? -1.612 8.768 12.705 1.00 84.44 87 PHE A N 1
ATOM 652 C CA . PHE A 1 87 ? -1.821 8.950 11.268 1.00 84.44 87 PHE A CA 1
ATOM 653 C C . PHE A 1 87 ? -1.638 10.401 10.824 1.00 84.44 87 PHE A C 1
ATOM 655 O O . PHE A 1 87 ? -1.084 10.633 9.754 1.00 84.44 87 PHE A O 1
ATOM 662 N N . GLY A 1 88 ? -2.042 11.376 11.646 1.00 84.19 88 GLY A N 1
ATOM 663 C CA . GLY A 1 88 ? -1.774 12.789 11.373 1.00 84.19 88 GLY A CA 1
ATOM 664 C C . GLY A 1 88 ? -0.275 13.081 11.264 1.00 84.19 88 GLY A C 1
ATOM 665 O O . GLY A 1 88 ? 0.160 13.708 10.306 1.00 84.19 88 GLY A O 1
ATOM 666 N N . GLN A 1 89 ? 0.531 12.555 12.191 1.00 81.94 89 GLN A N 1
ATOM 667 C CA . GLN A 1 89 ? 1.992 12.694 12.142 1.00 81.94 89 GLN A CA 1
ATOM 668 C C . GLN A 1 89 ? 2.604 11.976 10.933 1.00 81.94 89 GLN A C 1
ATOM 670 O 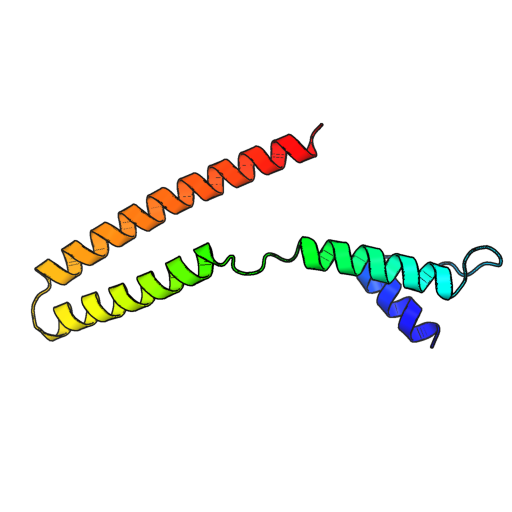O . GLN A 1 89 ? 3.495 12.518 10.285 1.00 81.94 89 GLN A O 1
ATOM 675 N N . ALA A 1 90 ? 2.114 10.780 10.598 1.00 75.44 90 ALA A N 1
ATOM 676 C CA . ALA A 1 90 ? 2.581 10.048 9.425 1.00 75.44 90 ALA A CA 1
ATOM 677 C C . ALA A 1 90 ? 2.281 10.795 8.111 1.00 75.44 90 ALA A C 1
ATOM 679 O O . ALA A 1 90 ? 3.129 10.822 7.222 1.00 75.44 90 ALA A O 1
ATOM 680 N N . ALA A 1 91 ? 1.113 11.436 7.994 1.00 73.00 91 ALA A N 1
ATOM 681 C CA . ALA A 1 91 ? 0.735 12.208 6.810 1.00 73.00 91 ALA A CA 1
ATOM 682 C C . ALA A 1 91 ? 1.646 13.428 6.579 1.00 73.00 91 ALA A C 1
ATOM 684 O O . ALA A 1 91 ? 1.999 13.721 5.435 1.00 73.00 91 ALA A O 1
ATOM 685 N N . GLU A 1 92 ? 2.071 14.104 7.650 1.00 74.94 92 GLU A N 1
ATOM 686 C CA . GLU A 1 92 ? 3.043 15.205 7.578 1.00 74.94 92 GLU A CA 1
ATOM 687 C C . GLU A 1 92 ? 4.417 14.720 7.089 1.00 74.94 92 GLU A C 1
ATOM 689 O O . GLU A 1 92 ? 5.045 15.372 6.257 1.00 74.94 92 GLU A O 1
ATOM 694 N N . ILE A 1 93 ? 4.865 13.543 7.544 1.00 72.94 93 ILE A N 1
ATOM 695 C CA . ILE A 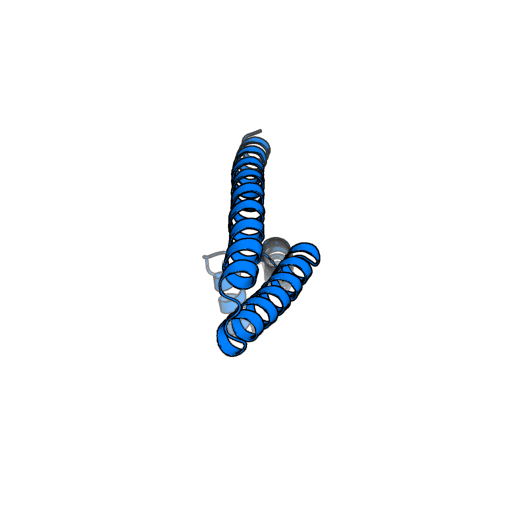1 93 ? 6.135 12.946 7.102 1.00 72.94 93 ILE A CA 1
ATOM 696 C C . ILE A 1 93 ? 6.081 12.596 5.613 1.00 72.94 93 ILE A C 1
ATOM 698 O O . ILE A 1 93 ? 6.978 12.992 4.877 1.00 72.94 93 ILE A O 1
ATOM 702 N N . VAL A 1 94 ? 5.023 11.915 5.155 1.00 68.12 94 VAL A N 1
ATOM 703 C CA . VAL A 1 94 ? 4.853 11.564 3.732 1.00 68.12 94 VAL A CA 1
ATOM 704 C C . VAL A 1 94 ? 4.813 12.821 2.860 1.00 68.12 94 VAL A C 1
ATOM 706 O O . VAL A 1 94 ? 5.500 12.882 1.847 1.00 68.12 94 VAL A O 1
ATOM 709 N N . SER A 1 95 ? 4.098 13.861 3.295 1.00 67.56 95 SER A N 1
ATOM 710 C CA . SER A 1 95 ? 4.021 15.133 2.561 1.00 67.56 95 SER A CA 1
ATOM 711 C C . SER A 1 95 ? 5.376 15.848 2.471 1.00 67.56 95 SER A C 1
ATOM 713 O O . SER A 1 95 ? 5.682 16.474 1.456 1.00 67.56 95 SER A O 1
ATOM 715 N N . ALA A 1 96 ? 6.202 15.762 3.518 1.00 63.38 96 ALA A N 1
ATOM 716 C CA . ALA A 1 96 ? 7.558 16.306 3.509 1.00 63.38 96 ALA A CA 1
ATOM 717 C C . ALA A 1 96 ? 8.506 15.488 2.616 1.00 63.38 96 ALA A C 1
ATOM 719 O O . ALA A 1 96 ? 9.347 16.062 1.926 1.00 63.38 96 ALA A O 1
ATOM 720 N N . GLN A 1 97 ? 8.343 14.165 2.597 1.00 61.12 97 GLN A N 1
ATOM 721 C CA . GLN A 1 97 ? 9.146 13.249 1.791 1.00 61.12 97 GLN A CA 1
ATOM 722 C C . GLN A 1 97 ? 8.871 13.429 0.292 1.00 61.12 97 GLN A C 1
ATOM 724 O O . GLN A 1 97 ? 9.811 13.587 -0.483 1.00 61.12 97 GLN A O 1
ATOM 729 N N . ASP A 1 98 ? 7.595 13.545 -0.094 1.00 59.59 98 ASP A N 1
ATOM 730 C CA . ASP A 1 98 ? 7.184 13.868 -1.466 1.00 59.59 98 ASP A CA 1
ATOM 731 C C . ASP A 1 98 ? 7.781 15.210 -1.933 1.00 59.59 98 ASP A C 1
ATOM 733 O O . ASP A 1 98 ? 8.194 15.358 -3.084 1.00 59.59 98 ASP A O 1
ATOM 737 N N . ALA A 1 99 ? 7.864 16.199 -1.036 1.00 58.16 99 ALA A N 1
ATOM 738 C CA . ALA A 1 99 ? 8.434 17.507 -1.345 1.00 58.16 99 ALA A CA 1
ATOM 739 C C . ALA A 1 99 ? 9.961 17.478 -1.553 1.00 58.16 99 ALA A C 1
ATOM 741 O O . ALA A 1 99 ? 10.476 18.260 -2.359 1.00 58.16 99 ALA A O 1
ATOM 742 N N . ASP A 1 100 ? 10.687 16.605 -0.852 1.00 57.41 100 ASP A N 1
ATOM 743 C CA . ASP A 1 100 ? 12.136 16.450 -1.018 1.00 57.41 100 ASP A CA 1
ATOM 744 C C . ASP A 1 100 ? 12.492 15.569 -2.229 1.00 57.41 100 ASP A C 1
ATOM 746 O O . ASP A 1 100 ? 13.406 15.919 -2.979 1.00 57.41 100 ASP A O 1
ATOM 750 N N . ASP A 1 101 ? 11.713 14.524 -2.526 1.00 56.22 101 ASP A N 1
ATOM 751 C CA . ASP A 1 101 ? 11.889 13.702 -3.735 1.00 56.22 101 ASP A CA 1
ATOM 752 C C . ASP A 1 101 ? 11.655 14.504 -5.032 1.00 56.22 101 ASP A C 1
ATOM 754 O O . ASP A 1 101 ? 12.298 14.254 -6.058 1.00 56.22 101 ASP A O 1
ATOM 758 N N . ILE A 1 102 ? 10.776 15.517 -4.996 1.00 58.09 102 ILE A N 1
ATOM 759 C CA . ILE A 1 102 ? 10.585 16.470 -6.104 1.00 58.09 102 ILE A CA 1
ATOM 760 C C . ILE A 1 102 ? 11.824 17.351 -6.311 1.00 58.09 102 ILE A C 1
ATOM 762 O O . ILE A 1 102 ? 12.173 17.641 -7.456 1.00 58.09 102 ILE A O 1
ATOM 766 N N . LYS A 1 103 ? 12.504 17.774 -5.237 1.00 54.47 103 LYS A N 1
ATOM 767 C CA . LYS A 1 103 ? 13.710 18.613 -5.346 1.00 54.47 103 LYS A CA 1
ATOM 768 C C . LYS A 1 103 ? 14.891 17.844 -5.932 1.00 54.47 103 LYS A C 1
ATOM 770 O O . LYS A 1 103 ? 15.586 18.392 -6.777 1.00 54.47 103 LYS A O 1
ATOM 775 N N . VAL A 1 104 ? 15.075 16.577 -5.550 1.00 53.78 104 VAL A N 1
ATOM 776 C CA . VAL A 1 104 ? 16.179 15.732 -6.046 1.00 53.78 104 VAL A CA 1
ATOM 777 C C . VAL A 1 104 ? 16.059 15.433 -7.547 1.00 53.78 104 VAL A C 1
ATOM 779 O O . VAL A 1 104 ? 17.069 15.297 -8.227 1.00 53.78 104 VAL A O 1
ATOM 782 N N . LYS A 1 105 ? 14.841 15.363 -8.101 1.00 52.00 105 LYS A N 1
ATOM 783 C CA . LYS A 1 105 ? 14.618 15.154 -9.547 1.00 52.00 105 LYS A CA 1
ATOM 784 C C . LYS A 1 105 ? 14.788 16.418 -10.406 1.00 52.00 105 LYS A C 1
ATOM 786 O O . LYS A 1 105 ? 14.661 16.324 -11.625 1.00 52.00 105 LYS A O 1
ATOM 791 N N . GLY A 1 106 ? 15.001 17.584 -9.790 1.00 48.91 106 GLY A N 1
ATOM 792 C CA . GLY A 1 106 ? 15.086 18.882 -10.466 1.00 48.91 106 GLY A CA 1
ATOM 793 C C . GLY A 1 106 ? 16.501 19.438 -10.672 1.00 48.91 106 GLY A C 1
ATOM 794 O O . GLY A 1 106 ? 16.611 20.513 -11.264 1.00 48.91 106 GLY A O 1
ATOM 795 N N . GLU A 1 107 ? 17.543 18.751 -10.191 1.00 40.69 107 GLU A N 1
ATOM 796 C CA . GLU A 1 107 ? 18.966 19.101 -10.386 1.00 40.69 107 GLU A CA 1
ATOM 797 C C . GLU A 1 107 ? 19.638 18.280 -11.494 1.00 40.69 107 GLU A C 1
ATOM 799 O O . GLU A 1 107 ? 19.345 17.067 -11.613 1.00 40.69 107 GLU A O 1
#